Protein AF-A0A969CA26-F1 (afdb_monomer_lite)

Radius of gyration: 14.71 Å; chains: 1; bounding box: 45×17×40 Å

Foldseek 3Di:
DDPVVLVVLLVVLVVLLVVLVVLLVVLVVCCVPPNDDPVSLVSNLVSLVSQLVSCVVSVVVVSNVVSVVSNVVSVVVVVVVVD

Structure (mmCIF, N/CA/C/O backbone):
data_AF-A0A969CA26-F1
#
_entry.id   AF-A0A969CA26-F1
#
loop_
_atom_site.group_PDB
_atom_site.id
_atom_site.type_symbol
_atom_site.label_atom_id
_atom_site.label_alt_id
_atom_site.label_comp_id
_atom_site.label_asym_id
_atom_site.label_entity_id
_atom_site.label_seq_id
_atom_site.pdbx_PDB_ins_code
_atom_site.Cartn_x
_atom_site.Cartn_y
_atom_site.Cartn_z
_atom_site.occupancy
_atom_site.B_iso_or_equiv
_atom_site.auth_seq_id
_atom_site.auth_comp_id
_atom_site.auth_asym_id
_atom_site.auth_atom_id
_atom_site.pdbx_PDB_model_num
ATOM 1 N N . MET A 1 1 ? 17.677 6.020 -20.286 1.00 62.50 1 MET A N 1
ATOM 2 C CA . MET A 1 1 ? 18.086 5.415 -19.000 1.00 62.50 1 MET A CA 1
ATOM 3 C C . MET A 1 1 ? 18.831 4.133 -19.326 1.00 62.50 1 MET A C 1
ATOM 5 O O . MET A 1 1 ? 18.458 3.493 -20.303 1.00 62.50 1 MET A O 1
ATOM 9 N N . SER A 1 2 ? 19.906 3.798 -18.612 1.00 91.06 2 SER A N 1
ATOM 10 C CA . SER A 1 2 ? 20.536 2.478 -18.766 1.00 91.06 2 SER A CA 1
ATOM 11 C C . SER A 1 2 ? 19.625 1.397 -18.171 1.00 91.06 2 SER A C 1
ATOM 13 O O . SER A 1 2 ? 18.805 1.703 -17.302 1.00 91.06 2 SER A O 1
ATOM 15 N N . GLN A 1 3 ? 19.764 0.144 -18.618 1.00 85.19 3 GLN A N 1
ATOM 16 C CA . GLN A 1 3 ? 19.011 -0.980 -18.038 1.00 85.19 3 GLN A CA 1
ATOM 17 C C . GLN A 1 3 ? 19.259 -1.106 -16.525 1.00 85.19 3 GLN A C 1
ATOM 19 O O . GLN A 1 3 ? 18.322 -1.345 -15.769 1.00 85.19 3 GLN A O 1
ATOM 24 N N . ASP A 1 4 ? 20.485 -0.831 -16.070 1.00 92.88 4 ASP A N 1
ATOM 25 C CA . ASP A 1 4 ? 20.841 -0.841 -14.646 1.00 92.88 4 ASP A CA 1
ATOM 26 C C . ASP A 1 4 ? 20.059 0.203 -13.836 1.00 92.88 4 ASP A C 1
ATOM 28 O O . ASP A 1 4 ? 19.637 -0.054 -12.712 1.00 92.88 4 ASP A O 1
ATOM 32 N N . GLN A 1 5 ? 19.819 1.384 -14.412 1.00 92.31 5 GLN A N 1
ATOM 33 C CA . GLN A 1 5 ? 19.068 2.442 -13.742 1.00 92.31 5 GLN A CA 1
ATOM 34 C C . GLN A 1 5 ? 17.576 2.094 -13.631 1.00 92.31 5 GLN A C 1
ATOM 36 O O . GLN A 1 5 ? 16.965 2.361 -12.601 1.00 92.31 5 GLN A O 1
ATOM 41 N N . GLU A 1 6 ? 16.988 1.483 -14.663 1.00 94.12 6 GLU A N 1
ATOM 42 C CA . GLU A 1 6 ? 15.603 0.987 -14.614 1.00 94.12 6 GLU A CA 1
ATOM 43 C C . GLU A 1 6 ? 15.443 -0.118 -13.560 1.00 94.12 6 GLU A C 1
ATOM 45 O O . GLU A 1 6 ? 14.478 -0.118 -12.794 1.00 94.12 6 GLU A O 1
ATOM 50 N N . TRP A 1 7 ? 16.416 -1.028 -13.482 1.00 95.00 7 TRP A N 1
ATOM 51 C CA . TRP A 1 7 ? 16.444 -2.092 -12.482 1.00 95.00 7 TRP A CA 1
ATOM 52 C C . TRP A 1 7 ? 16.491 -1.548 -11.050 1.00 95.00 7 TRP A C 1
ATOM 54 O O . TRP A 1 7 ? 15.710 -1.980 -10.203 1.00 95.00 7 TRP A O 1
ATOM 64 N N . LEU A 1 8 ? 17.351 -0.563 -10.785 1.00 97.19 8 LEU A N 1
ATOM 65 C CA . LEU A 1 8 ? 17.453 0.066 -9.466 1.00 97.19 8 LEU A CA 1
ATOM 66 C C . LEU A 1 8 ? 16.147 0.748 -9.046 1.00 97.19 8 LEU A C 1
ATOM 68 O O . LEU A 1 8 ? 15.715 0.588 -7.910 1.00 97.19 8 LEU A O 1
ATOM 72 N N . VAL A 1 9 ? 15.483 1.455 -9.965 1.00 97.19 9 VAL A N 1
ATOM 73 C CA . VAL A 1 9 ? 14.186 2.094 -9.683 1.00 97.19 9 VAL A CA 1
ATOM 74 C C . VAL A 1 9 ? 13.119 1.049 -9.346 1.00 97.19 9 VAL A C 1
ATOM 76 O O . VAL A 1 9 ? 12.344 1.231 -8.409 1.00 97.19 9 VAL A O 1
ATOM 79 N N . ARG A 1 10 ? 13.102 -0.078 -10.066 1.00 97.38 10 ARG A N 1
ATOM 80 C CA . ARG A 1 10 ? 12.198 -1.197 -9.775 1.00 97.38 10 ARG A CA 1
ATOM 81 C C . ARG A 1 10 ? 12.442 -1.808 -8.397 1.00 97.38 10 ARG A C 1
ATOM 83 O O . ARG A 1 10 ? 11.473 -2.100 -7.701 1.00 97.38 10 ARG A O 1
ATOM 90 N N . LEU A 1 11 ? 13.702 -1.997 -8.005 1.00 97.44 11 LEU A N 1
ATOM 91 C CA . LEU A 1 11 ? 14.048 -2.499 -6.673 1.00 97.44 11 LEU A CA 1
ATOM 92 C C . LEU A 1 11 ? 13.645 -1.513 -5.574 1.00 97.44 11 LEU A C 1
ATOM 94 O O . LEU A 1 11 ? 13.016 -1.930 -4.606 1.00 97.44 11 LEU A O 1
ATOM 98 N N . GLN A 1 12 ? 13.914 -0.218 -5.764 1.00 98.12 12 GLN A N 1
ATOM 99 C CA . GLN A 1 12 ? 13.510 0.819 -4.812 1.00 98.12 12 GLN A CA 1
ATOM 100 C C . GLN A 1 12 ? 11.995 0.815 -4.586 1.00 98.12 12 GLN A C 1
ATOM 102 O O . GLN A 1 12 ? 11.536 0.871 -3.449 1.00 98.12 12 GLN A O 1
ATOM 107 N N . PHE A 1 13 ? 11.207 0.677 -5.655 1.00 98.31 13 PHE A N 1
ATOM 108 C CA . PHE A 1 13 ? 9.757 0.563 -5.523 1.00 98.31 13 PHE A CA 1
ATOM 109 C C . PHE A 1 13 ? 9.334 -0.690 -4.736 1.00 98.31 13 PHE A C 1
ATOM 111 O O . PHE A 1 13 ? 8.369 -0.638 -3.977 1.00 98.31 13 PHE A O 1
ATOM 118 N N . LEU A 1 14 ? 10.022 -1.827 -4.893 1.00 98.19 14 LEU A N 1
ATOM 119 C CA . LEU A 1 14 ? 9.706 -3.028 -4.109 1.00 98.19 14 LEU A CA 1
ATOM 120 C C . LEU A 1 14 ? 10.023 -2.847 -2.617 1.00 98.19 14 LEU A C 1
ATOM 122 O O . LEU A 1 14 ? 9.334 -3.436 -1.784 1.00 98.19 14 LEU A O 1
ATOM 126 N N . GLU A 1 15 ? 11.024 -2.040 -2.266 1.00 98.31 15 GLU A N 1
ATOM 127 C CA . GLU A 1 15 ? 11.280 -1.627 -0.879 1.00 98.31 15 GLU A CA 1
ATOM 128 C C . GLU A 1 15 ? 10.157 -0.716 -0.357 1.00 98.31 15 GLU A C 1
ATOM 130 O O . GLU A 1 15 ? 9.562 -1.015 0.675 1.00 98.31 15 GLU A O 1
ATOM 135 N N . GLU A 1 16 ? 9.760 0.312 -1.113 1.00 98.06 16 GLU A N 1
ATOM 136 C CA . GLU A 1 16 ? 8.628 1.189 -0.757 1.00 98.06 16 GLU A CA 1
ATOM 137 C C . GLU A 1 16 ? 7.311 0.406 -0.603 1.00 98.06 16 GLU A C 1
ATOM 139 O O . GLU A 1 16 ? 6.518 0.645 0.310 1.00 98.06 16 GLU A O 1
ATOM 144 N N . ALA A 1 17 ? 7.073 -0.587 -1.465 1.00 98.12 17 ALA A N 1
ATOM 145 C CA . ALA A 1 17 ? 5.903 -1.453 -1.378 1.00 98.12 17 ALA A CA 1
ATOM 146 C C . ALA A 1 17 ? 5.857 -2.237 -0.056 1.00 98.12 17 ALA A C 1
ATOM 148 O O . ALA A 1 17 ? 4.771 -2.445 0.489 1.00 98.12 17 ALA A O 1
ATOM 149 N N . GLN A 1 18 ? 7.011 -2.636 0.488 1.00 98.12 18 GLN A N 1
ATOM 150 C CA . GLN A 1 18 ? 7.089 -3.284 1.800 1.00 98.12 18 GLN A CA 1
ATOM 151 C C . GLN A 1 18 ? 6.739 -2.311 2.933 1.00 98.12 18 GLN A C 1
ATOM 153 O O . GLN A 1 18 ? 6.048 -2.702 3.874 1.00 98.12 18 GLN A O 1
ATOM 158 N N . GLU A 1 19 ? 7.119 -1.037 2.831 1.00 98.38 19 GLU A N 1
ATOM 159 C CA . GLU A 1 19 ? 6.725 -0.009 3.806 1.00 98.38 19 GLU A CA 1
ATOM 160 C C . GLU A 1 19 ? 5.211 0.245 3.795 1.00 98.38 19 GLU A C 1
ATOM 162 O O . GLU A 1 19 ? 4.575 0.353 4.851 1.00 98.38 19 GLU A O 1
ATOM 167 N N . TYR A 1 20 ? 4.595 0.268 2.610 1.00 98.12 20 TYR A N 1
ATOM 168 C CA . TYR A 1 20 ? 3.139 0.356 2.481 1.00 98.12 20 TYR A CA 1
ATOM 169 C C . TYR A 1 20 ? 2.432 -0.870 3.073 1.00 98.12 20 TYR A C 1
ATOM 171 O O . TYR A 1 20 ? 1.418 -0.718 3.759 1.00 98.12 20 TYR A O 1
ATOM 179 N N . LEU A 1 21 ? 2.966 -2.076 2.857 1.00 97.25 21 LEU A N 1
ATOM 180 C CA . LEU A 1 21 ? 2.447 -3.303 3.473 1.00 97.25 21 LEU A CA 1
ATOM 181 C C . LEU A 1 21 ? 2.555 -3.259 5.002 1.00 97.25 21 LEU A C 1
ATOM 183 O O . LEU A 1 21 ? 1.571 -3.547 5.679 1.00 97.25 21 LEU A O 1
ATOM 187 N N . SER A 1 22 ? 3.695 -2.818 5.536 1.00 97.75 22 SER A N 1
ATOM 188 C CA . SER A 1 22 ? 3.913 -2.642 6.979 1.00 97.75 22 SER A CA 1
ATOM 189 C C . SER A 1 22 ? 2.961 -1.608 7.592 1.00 97.75 22 SER A C 1
ATOM 191 O O . SER A 1 22 ? 2.416 -1.806 8.682 1.00 97.75 22 SER A O 1
ATOM 193 N N . THR A 1 23 ? 2.676 -0.527 6.859 1.00 96.19 23 THR A N 1
ATOM 194 C CA . THR A 1 23 ? 1.671 0.466 7.259 1.00 96.19 23 THR A CA 1
ATOM 195 C C . THR A 1 23 ? 0.285 -0.171 7.352 1.00 96.19 23 THR A C 1
ATOM 197 O O . THR A 1 23 ? -0.394 -0.014 8.364 1.00 96.19 23 THR A O 1
ATOM 200 N N . MET A 1 24 ? -0.134 -0.930 6.332 1.00 95.44 24 MET A N 1
ATOM 201 C CA . MET A 1 24 ? -1.426 -1.625 6.361 1.00 95.44 24 MET A CA 1
ATOM 202 C C . MET A 1 24 ? -1.504 -2.636 7.507 1.00 95.44 24 MET A C 1
ATOM 204 O O . MET A 1 24 ? -2.497 -2.651 8.228 1.00 95.44 24 MET A O 1
ATOM 208 N N . GLU A 1 25 ? -0.464 -3.444 7.710 1.00 95.56 25 GLU A N 1
ATOM 209 C CA . GLU A 1 25 ? -0.386 -4.407 8.811 1.00 95.56 25 GLU A CA 1
ATOM 210 C C . GLU A 1 25 ? -0.533 -3.722 10.176 1.00 95.56 25 GLU A C 1
ATOM 212 O O . GLU A 1 25 ? -1.356 -4.137 10.993 1.00 95.56 25 GLU A O 1
ATOM 217 N N . SER A 1 26 ? 0.204 -2.634 10.401 1.00 94.56 26 SER A N 1
ATOM 218 C CA . SER A 1 26 ? 0.175 -1.884 11.660 1.00 94.56 26 SER A CA 1
ATOM 219 C C . SER A 1 26 ? -1.212 -1.311 11.966 1.00 94.56 26 SER A C 1
ATOM 221 O O . SER A 1 26 ? -1.690 -1.405 13.100 1.00 94.56 26 SER A O 1
ATOM 223 N N . GLU A 1 27 ? -1.885 -0.747 10.961 1.00 93.81 27 GLU A N 1
ATOM 224 C CA . GLU A 1 27 ? -3.248 -0.226 11.113 1.00 93.81 27 GLU A CA 1
ATOM 225 C C . GLU A 1 27 ? -4.255 -1.354 11.380 1.00 93.81 27 GLU A C 1
ATOM 227 O O . GLU A 1 27 ? -5.107 -1.229 12.262 1.00 93.81 27 GLU A O 1
ATOM 232 N N . LEU A 1 28 ? -4.126 -2.489 10.681 1.00 91.69 28 LEU A N 1
ATOM 233 C CA . LEU A 1 28 ? -4.993 -3.658 10.857 1.00 91.69 28 LEU A CA 1
ATOM 234 C C . LEU A 1 28 ? -4.835 -4.303 12.240 1.00 91.69 28 LEU A C 1
ATOM 236 O O . LEU A 1 28 ? -5.836 -4.605 12.890 1.00 91.69 28 LEU A O 1
ATOM 240 N N . LEU A 1 29 ? -3.605 -4.480 12.728 1.00 92.81 29 LEU A N 1
ATOM 241 C CA . LEU A 1 29 ? -3.342 -4.997 14.077 1.00 92.81 29 LEU A CA 1
ATOM 242 C C . LEU A 1 29 ? -3.866 -4.040 15.159 1.00 92.81 29 LEU A C 1
ATOM 244 O O . LEU A 1 29 ? -4.379 -4.473 16.196 1.00 92.81 29 LEU A O 1
ATOM 248 N N . GLY A 1 30 ? -3.796 -2.733 14.893 1.00 89.12 30 GLY A N 1
ATOM 249 C CA . GLY A 1 30 ? -4.304 -1.684 15.771 1.00 89.12 30 GLY A CA 1
ATOM 250 C C . GLY A 1 30 ? -5.824 -1.700 15.967 1.00 89.12 30 GLY A C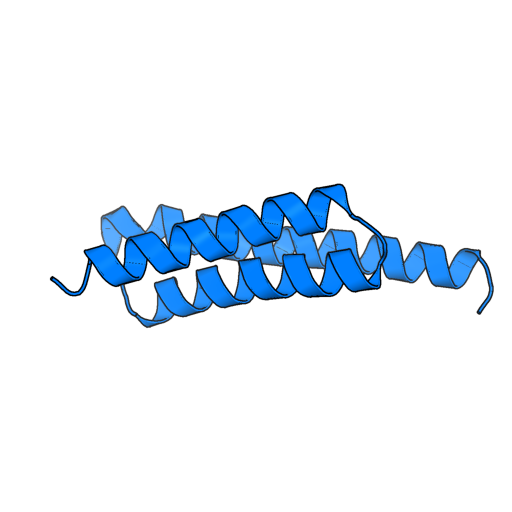 1
ATOM 251 O O . GLY A 1 30 ? -6.288 -1.215 17.005 1.00 89.12 30 GLY A O 1
ATOM 252 N N . LEU A 1 31 ? -6.591 -2.297 15.044 1.00 86.50 31 LEU A N 1
ATOM 253 C CA . LEU A 1 31 ? -8.062 -2.290 15.055 1.00 86.50 31 LEU A CA 1
ATOM 254 C C . LEU A 1 31 ? -8.666 -2.825 16.355 1.00 86.50 31 LEU A C 1
ATOM 256 O O . LEU A 1 31 ? -9.637 -2.262 16.852 1.00 86.50 31 LEU A O 1
ATOM 260 N N . SER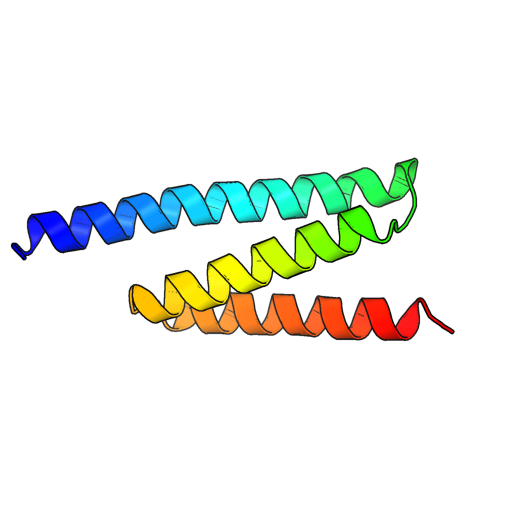 A 1 32 ? -8.089 -3.885 16.927 1.00 82.94 32 SER A N 1
ATOM 261 C CA . SER A 1 32 ? -8.612 -4.497 18.160 1.00 82.94 32 SER A CA 1
ATOM 262 C C . SER A 1 32 ? -8.548 -3.557 19.370 1.00 82.94 32 SER A C 1
ATOM 264 O O . SER A 1 32 ? -9.374 -3.651 20.273 1.00 82.94 32 SER A O 1
ATOM 266 N N . SER A 1 33 ? -7.578 -2.640 19.374 1.00 86.19 33 SER A N 1
ATOM 267 C CA . SER A 1 33 ? -7.308 -1.730 20.491 1.00 86.19 33 SER A CA 1
ATOM 268 C C . SER A 1 33 ? -7.903 -0.336 20.294 1.00 86.19 33 SER A C 1
ATOM 270 O O . SER A 1 33 ? -8.384 0.266 21.250 1.00 86.19 33 SER A O 1
ATOM 272 N N . LYS A 1 34 ? -7.875 0.183 19.061 1.00 82.69 34 LYS A N 1
ATOM 273 C CA . LYS A 1 34 ? -8.280 1.558 18.725 1.00 82.69 34 LYS A CA 1
ATOM 274 C C . LYS A 1 34 ? -9.664 1.636 18.076 1.00 82.69 34 LYS A C 1
ATOM 276 O O . LYS A 1 34 ? -10.200 2.732 17.934 1.00 82.69 34 LYS A O 1
ATOM 281 N N . GLY A 1 35 ? -10.234 0.497 17.678 1.00 81.56 35 GLY A N 1
ATOM 282 C CA . GLY A 1 35 ? -11.395 0.456 16.796 1.00 81.56 35 GLY A CA 1
ATOM 283 C C . GLY A 1 35 ? -11.055 0.907 15.371 1.00 81.56 35 GLY A C 1
ATOM 284 O O . GLY A 1 35 ? -9.904 1.194 15.037 1.00 81.56 35 GLY A O 1
ATOM 285 N N . VAL A 1 36 ? -12.073 0.963 14.512 1.00 80.19 36 VAL A N 1
ATOM 286 C CA . VAL A 1 36 ? -11.934 1.472 13.141 1.00 80.19 36 VAL A CA 1
ATOM 287 C C . VAL A 1 36 ? -11.941 3.0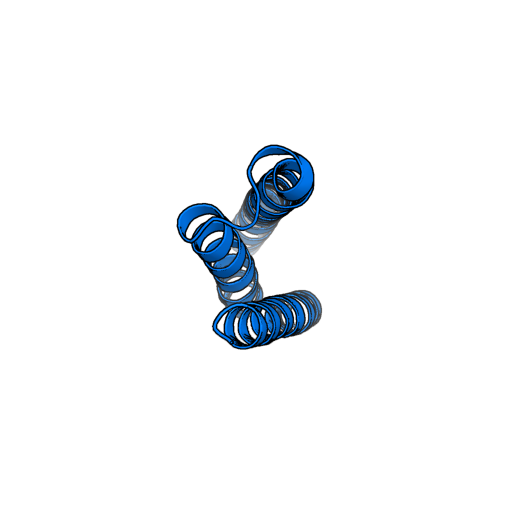02 13.191 1.00 80.19 36 VAL A C 1
ATOM 289 O O . VAL A 1 36 ? -12.993 3.608 13.378 1.00 80.19 36 VAL A O 1
ATOM 292 N N . THR A 1 37 ? -10.778 3.635 13.031 1.00 87.94 37 THR A N 1
ATOM 293 C CA . THR A 1 37 ? -10.670 5.101 12.930 1.00 87.94 37 THR A CA 1
ATOM 294 C C . THR A 1 37 ? -10.662 5.547 11.471 1.00 87.94 37 THR A C 1
ATOM 296 O O . THR A 1 37 ? -10.177 4.834 10.588 1.00 87.94 37 THR A O 1
ATOM 299 N N . GLN A 1 38 ? -11.172 6.750 11.201 1.00 89.19 38 GLN A N 1
ATOM 300 C CA . GLN A 1 38 ? -11.183 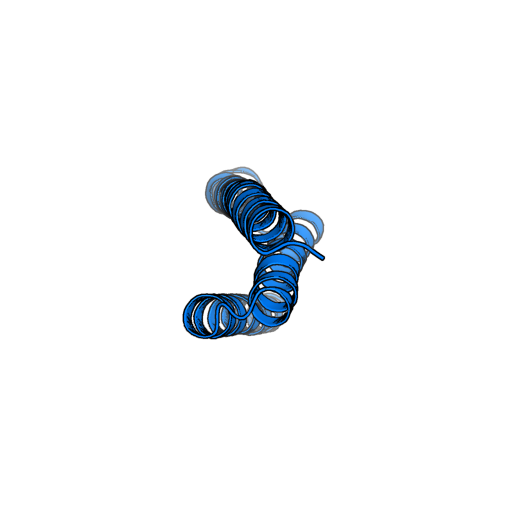7.305 9.847 1.00 89.19 38 GLN A CA 1
ATOM 301 C C . GLN A 1 38 ? -9.757 7.507 9.311 1.00 89.19 38 GLN A C 1
ATOM 303 O O . GLN A 1 38 ? -9.490 7.255 8.134 1.00 89.19 38 GLN A O 1
ATOM 308 N N . GLU A 1 39 ? -8.832 7.935 10.170 1.00 91.00 39 GLU A N 1
ATOM 309 C CA . GLU A 1 39 ? -7.422 8.127 9.841 1.00 91.00 39 GLU A CA 1
ATOM 310 C C . GLU A 1 39 ? -6.736 6.811 9.475 1.00 91.00 39 GLU A C 1
ATOM 312 O O . GLU A 1 39 ? -6.092 6.754 8.424 1.00 91.00 39 GLU A O 1
ATOM 317 N N . GLY A 1 40 ? -6.917 5.757 10.282 1.00 91.81 40 GLY A N 1
ATOM 318 C CA . GLY A 1 40 ? -6.347 4.434 10.013 1.00 91.81 40 GLY A CA 1
ATOM 319 C C . GLY A 1 40 ? -6.897 3.844 8.718 1.00 91.81 40 GLY A C 1
ATOM 320 O O . GLY A 1 40 ? -6.149 3.358 7.870 1.00 91.81 40 GLY A O 1
ATOM 321 N N . TYR A 1 41 ? -8.199 4.022 8.476 1.00 91.81 41 TYR A N 1
ATOM 322 C CA . TYR A 1 41 ? -8.828 3.631 7.218 1.00 91.81 41 TYR A CA 1
ATOM 323 C C . TYR A 1 41 ? -8.209 4.325 6.002 1.00 91.81 41 TYR A C 1
ATOM 325 O O . TYR A 1 41 ? -7.878 3.702 4.990 1.00 91.81 41 TYR A O 1
ATOM 333 N N . ASN A 1 42 ? -8.065 5.646 6.092 1.00 93.44 42 ASN A N 1
ATOM 334 C CA . ASN A 1 42 ? -7.486 6.444 5.023 1.00 93.44 42 ASN A CA 1
ATOM 335 C C . ASN A 1 42 ? -6.006 6.091 4.809 1.00 93.44 42 ASN A C 1
ATOM 337 O O . ASN A 1 42 ? -5.535 6.144 3.675 1.00 93.44 42 ASN A O 1
ATOM 341 N N . SER A 1 43 ? -5.289 5.719 5.873 1.00 95.44 43 SER A N 1
ATOM 342 C CA . SER A 1 43 ? -3.911 5.225 5.816 1.00 95.44 43 SER A CA 1
ATOM 343 C C . SER A 1 43 ? -3.816 3.940 4.987 1.00 95.44 43 SER A C 1
ATOM 345 O O . SER A 1 43 ? -3.087 3.906 3.995 1.00 95.44 43 SER A O 1
ATOM 347 N N . ILE A 1 44 ? -4.654 2.943 5.296 1.00 95.38 44 ILE A N 1
ATOM 348 C CA . ILE A 1 44 ? -4.722 1.670 4.565 1.00 95.38 44 ILE A CA 1
ATOM 349 C C . ILE A 1 44 ? -5.055 1.887 3.082 1.00 95.38 44 ILE A C 1
ATOM 351 O O . ILE A 1 44 ? -4.374 1.357 2.204 1.00 95.38 44 ILE A O 1
ATOM 355 N N . LEU A 1 45 ? -6.076 2.699 2.780 1.00 95.62 45 LEU A N 1
ATOM 356 C CA . LEU A 1 45 ? -6.475 2.967 1.394 1.00 95.62 45 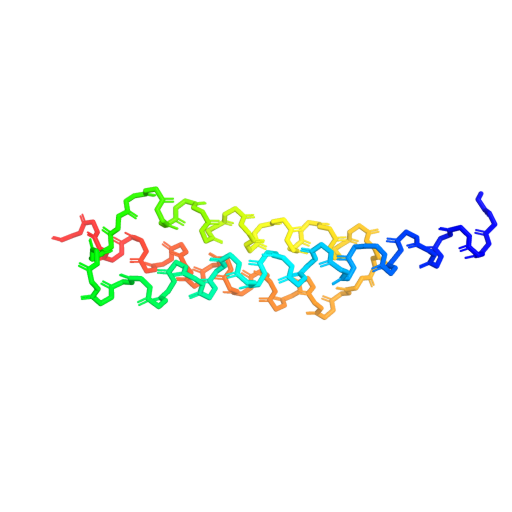LEU A CA 1
ATOM 357 C C . LEU A 1 45 ? -5.371 3.661 0.593 1.00 95.62 45 LEU A C 1
ATOM 359 O O . LEU A 1 45 ? -5.160 3.316 -0.568 1.00 95.62 45 LEU A O 1
ATOM 363 N N . ARG A 1 46 ? -4.661 4.626 1.193 1.00 97.25 46 ARG A N 1
ATOM 364 C CA . ARG A 1 46 ? -3.529 5.288 0.530 1.00 97.25 46 ARG A CA 1
ATOM 365 C C . ARG A 1 46 ? -2.389 4.312 0.269 1.00 97.25 46 ARG A C 1
ATOM 367 O O . ARG A 1 46 ? -1.858 4.323 -0.833 1.00 97.25 46 ARG A O 1
ATOM 374 N N . ALA A 1 47 ? -2.053 3.453 1.230 1.00 97.88 47 ALA A N 1
ATOM 375 C CA . ALA A 1 47 ? -1.014 2.442 1.058 1.00 97.88 47 ALA A CA 1
ATOM 376 C C . ALA A 1 47 ? -1.344 1.476 -0.096 1.00 97.88 47 ALA A C 1
ATOM 378 O O . ALA A 1 47 ? -0.534 1.306 -1.007 1.00 97.88 47 ALA A O 1
ATOM 379 N N . ALA A 1 48 ? -2.562 0.922 -0.131 1.00 97.81 48 ALA A N 1
ATOM 380 C CA . ALA A 1 48 ? -3.010 0.065 -1.232 1.00 97.81 48 ALA A CA 1
ATOM 381 C C . ALA A 1 48 ? -2.990 0.798 -2.590 1.00 97.81 48 ALA A C 1
ATOM 383 O O . ALA A 1 48 ? -2.516 0.254 -3.591 1.00 97.81 48 ALA A O 1
ATOM 384 N N . HIS A 1 49 ? -3.445 2.056 -2.618 1.00 97.88 49 HIS A N 1
ATOM 385 C CA . HIS A 1 49 ? -3.448 2.886 -3.821 1.00 97.88 49 HIS A CA 1
ATOM 386 C C . HIS A 1 49 ? -2.036 3.165 -4.353 1.00 97.88 49 HIS A C 1
ATOM 388 O O . HIS A 1 49 ? -1.805 3.064 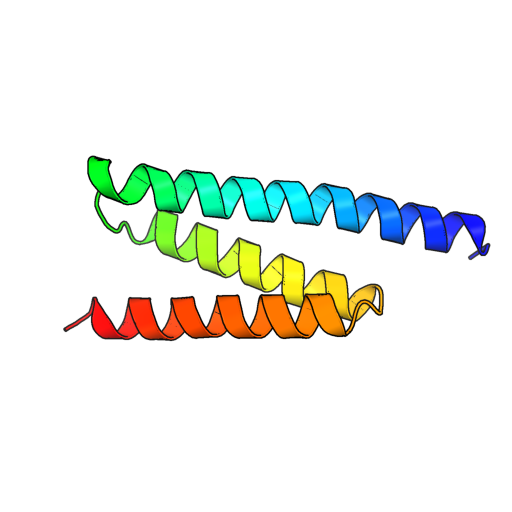-5.560 1.00 97.88 49 HIS A O 1
ATOM 394 N N . SER A 1 50 ? -1.085 3.471 -3.466 1.00 98.38 50 SER A N 1
ATOM 395 C CA . SER A 1 50 ? 0.315 3.698 -3.830 1.00 98.38 50 SER A CA 1
ATOM 396 C C . SER A 1 50 ? 0.957 2.443 -4.417 1.00 98.38 50 SER A C 1
ATOM 398 O O . SER A 1 50 ? 1.596 2.530 -5.465 1.00 98.38 50 SER A O 1
ATOM 400 N N . ILE A 1 51 ? 0.716 1.262 -3.830 1.00 98.44 51 ILE A N 1
ATOM 401 C CA . ILE A 1 51 ? 1.205 -0.005 -4.397 1.00 98.44 51 ILE A CA 1
ATOM 402 C C . ILE A 1 51 ? 0.596 -0.228 -5.784 1.00 98.44 51 ILE A C 1
ATOM 404 O O . ILE A 1 51 ? 1.326 -0.555 -6.718 1.00 98.44 51 ILE A O 1
ATOM 408 N N . LYS A 1 52 ? -0.714 -0.013 -5.965 1.00 98.25 52 LYS A N 1
ATOM 409 C CA . LYS A 1 52 ? -1.391 -0.176 -7.264 1.00 98.25 52 LYS A CA 1
ATOM 410 C C . LYS A 1 52 ? -0.791 0.729 -8.342 1.00 98.25 52 LYS A C 1
ATOM 412 O O . LYS A 1 52 ? -0.486 0.253 -9.436 1.00 98.25 52 LYS A O 1
ATOM 417 N N . GLY A 1 53 ? -0.640 2.019 -8.039 1.00 97.94 53 GLY A N 1
ATOM 418 C CA . GLY A 1 53 ? -0.115 3.016 -8.971 1.00 97.94 53 GLY A CA 1
ATOM 419 C C . GLY A 1 53 ? 1.359 2.791 -9.299 1.00 97.94 53 GLY A C 1
ATOM 420 O O . GLY A 1 53 ? 1.730 2.749 -10.471 1.00 97.94 53 GLY A O 1
ATOM 421 N N . GLY A 1 54 ? 2.192 2.579 -8.277 1.00 97.94 54 GLY A N 1
ATOM 422 C CA . GLY A 1 54 ? 3.622 2.350 -8.463 1.00 97.94 54 GLY A CA 1
ATOM 423 C C . GLY A 1 54 ? 3.920 1.037 -9.190 1.00 97.94 54 GLY A C 1
ATOM 424 O O . GLY A 1 54 ? 4.721 1.020 -10.119 1.00 97.94 54 GLY A O 1
ATOM 425 N N . SER A 1 55 ? 3.198 -0.046 -8.883 1.00 98.19 55 SER A N 1
ATOM 426 C CA . SER A 1 55 ? 3.368 -1.325 -9.590 1.00 98.19 55 SER A CA 1
ATOM 427 C C . SER A 1 55 ? 2.939 -1.246 -11.056 1.00 98.19 55 SER A C 1
ATOM 429 O O . SER A 1 55 ? 3.609 -1.826 -11.908 1.00 98.19 55 SER A O 1
ATOM 431 N N . ALA A 1 56 ? 1.889 -0.481 -11.379 1.00 97.75 56 ALA A N 1
ATOM 432 C CA . ALA A 1 56 ? 1.510 -0.209 -12.764 1.00 97.75 56 ALA A CA 1
ATOM 433 C C . ALA A 1 56 ? 2.606 0.572 -13.510 1.00 97.75 56 ALA A C 1
ATOM 435 O O . ALA A 1 56 ? 2.952 0.210 -14.633 1.00 97.75 56 ALA A O 1
ATOM 436 N N . LEU A 1 57 ? 3.195 1.592 -12.871 1.00 96.81 57 LEU A N 1
ATOM 437 C CA . LEU A 1 57 ? 4.293 2.380 -13.441 1.00 96.81 57 LEU A CA 1
ATOM 438 C C . LEU A 1 57 ? 5.556 1.534 -13.678 1.00 96.81 57 LEU A C 1
ATOM 440 O O . LEU A 1 57 ? 6.235 1.714 -14.686 1.00 96.81 57 LEU A O 1
ATOM 444 N N . MET A 1 58 ? 5.851 0.593 -12.778 1.00 96.94 58 MET A N 1
ATOM 445 C CA . MET A 1 58 ? 7.012 -0.300 -12.878 1.00 96.94 58 MET A CA 1
ATOM 446 C C . MET A 1 58 ? 6.817 -1.483 -13.840 1.00 96.94 58 MET A C 1
ATOM 448 O O . MET A 1 58 ? 7.791 -2.173 -14.158 1.00 96.94 58 MET A O 1
ATOM 452 N N . GLY A 1 59 ? 5.590 -1.717 -14.323 1.00 97.06 59 GLY A N 1
ATOM 453 C CA . GLY A 1 59 ? 5.239 -2.845 -15.195 1.00 97.06 59 GLY A CA 1
ATOM 454 C C . GLY A 1 59 ? 4.940 -4.156 -14.454 1.00 97.06 59 GLY A C 1
ATOM 455 O O . GLY A 1 59 ? 4.894 -5.220 -15.068 1.00 97.06 59 GLY A O 1
ATOM 456 N N . PHE A 1 60 ? 4.720 -4.108 -13.140 1.00 98.06 60 PHE A N 1
ATOM 457 C CA . PHE A 1 60 ? 4.392 -5.266 -12.306 1.00 98.06 60 PHE A CA 1
ATOM 458 C C . PHE A 1 60 ? 2.884 -5.549 -12.319 1.00 98.06 60 PHE A C 1
ATOM 460 O O . PHE A 1 60 ? 2.170 -5.273 -11.355 1.00 98.06 60 PHE A O 1
ATOM 467 N N . ALA A 1 61 ? 2.395 -6.105 -13.431 1.00 97.75 61 ALA A N 1
ATOM 468 C CA . ALA A 1 61 ? 0.964 -6.300 -13.685 1.00 97.75 61 ALA A CA 1
ATOM 469 C C . ALA A 1 61 ? 0.238 -7.106 -12.590 1.00 97.75 61 ALA A C 1
ATOM 471 O O . ALA A 1 61 ? -0.820 -6.687 -12.120 1.00 97.75 61 ALA A O 1
ATOM 472 N N . GLU A 1 62 ? 0.822 -8.220 -12.141 1.00 98.06 62 GLU A N 1
ATOM 473 C CA . GLU A 1 62 ? 0.214 -9.065 -11.103 1.00 98.06 62 GLU A CA 1
ATOM 474 C C . GLU A 1 62 ? 0.113 -8.338 -9.757 1.00 98.06 62 GLU A C 1
ATOM 476 O O . GLU A 1 62 ? -0.937 -8.346 -9.114 1.00 98.06 62 GLU A O 1
ATOM 481 N N . LEU A 1 63 ? 1.173 -7.625 -9.362 1.00 97.62 63 LEU A N 1
ATOM 482 C CA . LEU A 1 63 ? 1.173 -6.831 -8.134 1.00 97.62 63 LEU A CA 1
ATOM 483 C C . LEU A 1 63 ? 0.130 -5.708 -8.197 1.00 97.62 63 LEU A C 1
ATOM 485 O O . LEU A 1 63 ? -0.590 -5.484 -7.225 1.00 97.62 63 LEU A O 1
ATOM 489 N N . SER A 1 64 ? -0.002 -5.051 -9.351 1.00 98.44 64 SER A N 1
ATOM 490 C CA . SER A 1 64 ? -1.012 -4.012 -9.557 1.00 98.44 64 SER A CA 1
ATOM 491 C C . SER A 1 64 ? -2.427 -4.568 -9.438 1.00 98.44 64 SER A C 1
ATOM 493 O O . SER A 1 64 ? -3.274 -3.967 -8.774 1.00 98.44 64 SER A O 1
ATOM 495 N N . GLN A 1 65 ? -2.682 -5.755 -9.999 1.00 98.25 65 GLN A N 1
ATOM 496 C CA . GLN A 1 65 ? -3.983 -6.408 -9.889 1.00 98.25 65 GLN A CA 1
ATOM 497 C C . GLN A 1 65 ? -4.320 -6.769 -8.435 1.00 98.25 65 GLN A C 1
ATOM 499 O O . GLN A 1 65 ? -5.439 -6.516 -7.985 1.00 98.25 65 GLN A O 1
ATOM 504 N N . VAL A 1 66 ? -3.369 -7.332 -7.688 1.00 97.44 66 VAL A N 1
ATOM 505 C CA . VAL A 1 66 ? -3.569 -7.674 -6.271 1.00 97.44 66 VAL A CA 1
ATOM 506 C C . VAL A 1 66 ? -3.819 -6.416 -5.435 1.00 97.44 66 VAL A C 1
ATOM 508 O O . VAL A 1 66 ? -4.785 -6.373 -4.673 1.00 97.44 66 VAL A O 1
ATOM 511 N N . ALA A 1 67 ? -3.018 -5.364 -5.622 1.00 97.69 67 ALA A N 1
ATOM 512 C CA . ALA A 1 67 ? -3.188 -4.091 -4.925 1.00 97.69 67 ALA A CA 1
ATOM 513 C C . ALA A 1 67 ? -4.534 -3.423 -5.239 1.00 97.69 67 ALA A C 1
ATOM 515 O O . ALA A 1 67 ? -5.181 -2.877 -4.346 1.00 97.69 67 ALA A O 1
ATOM 516 N N . HIS A 1 68 ? -5.005 -3.525 -6.483 1.00 97.94 68 HIS A N 1
ATOM 517 C CA . HIS A 1 68 ? -6.327 -3.042 -6.864 1.00 97.94 68 HIS A CA 1
ATOM 518 C C . HIS A 1 68 ? -7.446 -3.779 -6.114 1.00 97.94 68 HIS A C 1
ATOM 520 O O . HIS A 1 68 ? -8.329 -3.134 -5.552 1.00 97.94 68 HIS A O 1
ATOM 526 N N . ARG A 1 69 ? -7.380 -5.116 -6.032 1.00 97.31 69 ARG A N 1
ATOM 527 C CA . ARG A 1 69 ? -8.364 -5.913 -5.277 1.00 97.31 69 ARG A CA 1
ATOM 528 C C . ARG A 1 69 ? -8.365 -5.565 -3.786 1.00 97.31 69 ARG A C 1
ATOM 530 O O . ARG A 1 69 ? -9.435 -5.512 -3.187 1.00 97.31 69 ARG A O 1
ATOM 537 N N . LEU A 1 70 ? -7.194 -5.307 -3.199 1.00 94.94 70 LEU A N 1
ATOM 538 C CA . LEU A 1 70 ? -7.077 -4.843 -1.811 1.00 94.94 70 LEU A CA 1
ATOM 539 C C . LEU A 1 70 ? -7.726 -3.468 -1.619 1.00 94.94 70 LEU A C 1
ATOM 541 O O . LEU A 1 70 ? -8.526 -3.291 -0.703 1.00 94.94 70 LEU A O 1
ATOM 545 N N . GLU A 1 71 ? -7.427 -2.509 -2.497 1.00 95.62 71 GLU A N 1
ATOM 546 C CA . GLU A 1 71 ? -8.022 -1.170 -2.451 1.00 95.62 71 GLU A CA 1
ATOM 547 C C . GLU A 1 71 ? -9.559 -1.239 -2.502 1.00 95.62 71 GLU A C 1
ATOM 549 O O . GLU A 1 71 ? -10.237 -0.573 -1.719 1.00 95.62 71 GLU A O 1
ATOM 554 N N . ASP A 1 72 ? -10.120 -2.078 -3.376 1.00 95.81 72 ASP A N 1
ATOM 555 C CA . ASP A 1 72 ? -11.569 -2.242 -3.508 1.00 95.81 72 ASP A CA 1
ATOM 556 C C . ASP A 1 72 ? -12.203 -2.959 -2.313 1.00 95.81 72 ASP A C 1
ATOM 558 O O . ASP A 1 72 ? -13.263 -2.540 -1.842 1.00 95.81 72 ASP A O 1
ATOM 562 N N . PHE A 1 73 ? -11.538 -3.978 -1.764 1.00 93.88 73 PHE A N 1
ATOM 563 C CA . PHE A 1 73 ? -11.968 -4.634 -0.530 1.00 93.88 73 PHE A CA 1
ATOM 564 C C . PHE A 1 73 ? -12.122 -3.624 0.617 1.00 93.88 73 PHE A C 1
ATOM 566 O O . PHE A 1 73 ? -13.161 -3.584 1.282 1.00 93.88 73 PHE A O 1
ATOM 573 N N . PHE A 1 74 ? -11.139 -2.739 0.797 1.00 91.44 74 PHE A N 1
ATOM 574 C CA . PHE A 1 74 ? -11.227 -1.678 1.797 1.00 91.44 74 PHE A CA 1
ATOM 575 C C . PHE A 1 74 ? -12.288 -0.618 1.426 1.00 91.44 74 PHE A C 1
ATOM 577 O O . PHE A 1 74 ? -13.028 -0.129 2.271 1.00 91.44 74 PHE A O 1
ATOM 584 N N . LYS A 1 75 ? -12.514 -0.274 0.157 1.00 91.44 75 LYS A N 1
ATOM 585 C CA . LYS A 1 75 ? -13.646 0.627 -0.159 1.00 91.44 75 LYS A CA 1
ATOM 586 C C . LYS A 1 75 ? -14.996 0.051 0.287 1.00 91.44 75 LYS A C 1
ATOM 588 O O . LYS A 1 75 ? -15.807 0.791 0.847 1.00 91.44 75 LYS A O 1
ATOM 593 N N . VAL A 1 76 ? -15.217 -1.249 0.076 1.00 90.62 76 VAL A N 1
ATOM 594 C CA . VAL A 1 76 ? -16.458 -1.940 0.467 1.00 90.62 76 VAL A CA 1
ATOM 595 C C . VAL A 1 76 ? -16.615 -1.986 1.984 1.00 90.62 76 VAL A C 1
ATOM 597 O O . VAL A 1 76 ? -17.672 -1.630 2.504 1.00 90.62 76 VAL A O 1
ATOM 600 N N . LEU A 1 77 ? -15.559 -2.364 2.706 1.00 85.69 77 LEU A N 1
ATOM 601 C CA . LEU A 1 77 ? -15.580 -2.405 4.168 1.00 85.69 77 LEU A CA 1
ATOM 602 C C . LEU A 1 77 ? -15.907 -1.035 4.791 1.00 85.69 77 LEU A C 1
ATOM 604 O O . LEU A 1 77 ? -16.661 -0.980 5.764 1.00 85.69 77 LEU A O 1
ATOM 608 N N . ARG A 1 78 ? -15.402 0.073 4.224 1.00 81.81 78 ARG A N 1
ATOM 609 C CA . ARG A 1 78 ? -15.733 1.438 4.679 1.00 81.81 78 ARG A CA 1
ATOM 610 C C . ARG A 1 78 ? -17.205 1.785 4.485 1.00 81.81 78 ARG A C 1
ATOM 612 O O . ARG A 1 78 ? -17.823 2.395 5.353 1.00 81.81 78 ARG A O 1
ATOM 619 N N . ALA A 1 79 ? -17.763 1.413 3.334 1.00 75.19 79 ALA A N 1
ATOM 620 C CA . ALA A 1 79 ? -19.168 1.665 3.032 1.00 75.19 79 ALA A CA 1
ATOM 621 C C . ALA A 1 79 ? -20.088 0.926 4.019 1.00 75.19 79 ALA A C 1
ATOM 623 O O . ALA A 1 79 ? -21.043 1.512 4.521 1.00 75.19 79 ALA A O 1
ATOM 624 N N . GLY A 1 80 ? -19.751 -0.323 4.362 1.00 71.50 80 GLY A N 1
ATOM 625 C CA . GLY A 1 80 ? -20.511 -1.127 5.324 1.00 71.50 80 GLY A CA 1
ATOM 626 C C . GLY A 1 80 ? -20.405 -0.670 6.784 1.00 71.50 80 GLY A C 1
ATOM 627 O O . GLY A 1 80 ? -21.271 -1.012 7.577 1.00 71.50 80 GLY A O 1
ATOM 628 N N . SER A 1 81 ? -19.382 0.109 7.148 1.00 61.78 81 SER A N 1
ATOM 629 C CA . SER A 1 81 ? -19.212 0.664 8.506 1.00 61.78 81 SER A CA 1
ATOM 630 C C . SER A 1 81 ? -19.857 2.045 8.692 1.00 61.78 81 SER A C 1
ATOM 632 O O . SER A 1 81 ? -19.822 2.599 9.786 1.00 61.78 81 SER A O 1
ATOM 634 N N . SER A 1 82 ? -20.467 2.591 7.636 1.00 58.22 82 SER A N 1
ATOM 635 C CA . SER A 1 82 ? -21.202 3.866 7.652 1.00 58.22 82 SER A CA 1
ATOM 636 C C . SER A 1 82 ? -22.728 3.684 7.781 1.00 58.22 82 SER A C 1
ATOM 638 O O . SER A 1 82 ? -23.472 4.629 7.528 1.00 58.22 82 SER A O 1
ATOM 640 N N . SER A 1 83 ? -23.191 2.468 8.102 1.00 44.03 83 SER A N 1
ATOM 641 C CA . SER A 1 83 ? -24.605 2.076 8.274 1.00 44.03 83 SER A CA 1
ATOM 642 C C . SER A 1 83 ? -24.874 1.672 9.718 1.00 44.03 83 SER A C 1
ATOM 644 O O . SER A 1 83 ? -25.980 1.980 10.208 1.00 44.03 83 SER A O 1
#

Secondary structure (DSSP, 8-state):
--HHHHHHHHHHHHHHHHHHHHHHHHHHHHHHHH-S-HHHHHHHHHHHHHHHHHHHHHT-HHHHHHHHHHHHHHHHHHHHTT-

Sequence (83 aa):
MSQDQEWLVRLQFLEEAQEYLSTMESELLGLSSKGVTQEGYNSILRAAHSIKGGSALMGFAELSQVAHRLEDFFKVLRAGSSS

pLDDT: mean 92.06, std 9.89, range [44.03, 98.44]